Protein AF-A0A534YTE8-F1 (afdb_monomer_lite)

Foldseek 3Di:
DPPVLLVLLLVLLVVLLVQLQVLVVLLVCLVVQWDDDPPDDDTDGDPDDDHNVVSVCSNPLSNVLSVVSNVCSVCVVVDPDDPVRSVVVSVVSSCVSVVD

pLDDT: mean 93.73, std 5.36, range [79.5, 98.62]

Structure (mmCIF, N/CA/C/O backbone):
data_AF-A0A534YTE8-F1
#
_entry.id   AF-A0A534YTE8-F1
#
loop_
_atom_site.group_PDB
_atom_site.id
_atom_site.type_symbol
_atom_site.label_atom_id
_atom_site.label_alt_id
_atom_site.label_comp_id
_atom_site.label_asym_id
_atom_site.label_entity_id
_atom_site.label_seq_id
_atom_site.pdbx_PDB_ins_code
_atom_site.Cartn_x
_atom_site.Cartn_y
_atom_site.Cartn_z
_atom_site.occupancy
_atom_site.B_iso_or_equiv
_atom_site.auth_seq_id
_atom_site.auth_comp_id
_atom_site.auth_asym_id
_atom_site.auth_atom_id
_atom_site.pdbx_PDB_model_num
ATOM 1 N N . MET A 1 1 ? -9.225 -3.523 17.174 1.00 89.00 1 MET A N 1
ATOM 2 C CA . MET A 1 1 ? -9.002 -2.149 16.655 1.00 89.00 1 MET A CA 1
ATOM 3 C C . MET A 1 1 ? -10.337 -1.473 16.371 1.00 89.00 1 MET A C 1
ATOM 5 O O . MET A 1 1 ? -11.255 -2.181 15.982 1.00 89.00 1 MET A O 1
ATOM 9 N N . ALA A 1 2 ? -10.470 -0.153 16.559 1.00 93.00 2 ALA A N 1
ATOM 10 C CA . ALA A 1 2 ? -11.688 0.573 16.172 1.00 93.00 2 ALA A CA 1
ATOM 11 C C . ALA A 1 2 ? -11.990 0.418 14.667 1.00 93.00 2 ALA A C 1
ATOM 13 O O . ALA A 1 2 ? -11.074 0.526 13.849 1.00 93.00 2 ALA A O 1
ATOM 14 N N . GLU A 1 3 ? -13.262 0.225 14.301 1.00 94.62 3 GLU A N 1
ATOM 15 C CA . GLU A 1 3 ? -13.677 -0.084 12.920 1.00 94.62 3 GLU A CA 1
ATOM 16 C C . GLU A 1 3 ? -13.164 0.940 11.904 1.00 94.62 3 GLU A C 1
ATOM 18 O O . GLU A 1 3 ? -12.623 0.588 10.860 1.00 94.62 3 GLU A O 1
ATOM 23 N N . ARG A 1 4 ? -13.232 2.227 12.261 1.00 95.94 4 ARG A N 1
ATOM 24 C CA . ARG A 1 4 ? -12.740 3.323 11.421 1.00 95.94 4 ARG A CA 1
ATOM 25 C C . ARG A 1 4 ? -11.247 3.207 11.102 1.00 95.94 4 ARG A C 1
ATOM 27 O O . ARG A 1 4 ? -10.852 3.481 9.976 1.00 95.94 4 ARG A O 1
ATOM 34 N N . LEU A 1 5 ? -10.414 2.820 12.071 1.00 96.50 5 LEU A N 1
ATOM 35 C CA . LEU A 1 5 ? -8.972 2.648 11.844 1.00 96.50 5 LEU A CA 1
ATOM 36 C C . LEU A 1 5 ? -8.701 1.435 10.952 1.00 96.50 5 LEU A C 1
ATOM 38 O O . LEU A 1 5 ? -7.860 1.511 10.061 1.00 96.50 5 LEU A O 1
ATOM 42 N N . ARG A 1 6 ? -9.458 0.347 11.139 1.00 97.25 6 ARG A N 1
ATOM 43 C CA . ARG A 1 6 ? -9.367 -0.840 10.285 1.00 97.25 6 ARG A CA 1
ATOM 44 C C . ARG A 1 6 ? -9.743 -0.515 8.836 1.00 97.25 6 ARG A C 1
ATOM 46 O O . ARG A 1 6 ? -8.998 -0.864 7.928 1.00 97.25 6 ARG A O 1
ATOM 53 N N . ALA A 1 7 ? -10.837 0.217 8.626 1.00 97.88 7 ALA A N 1
ATOM 54 C CA . ALA A 1 7 ? -11.252 0.676 7.302 1.00 97.88 7 ALA A CA 1
ATOM 55 C C . ALA A 1 7 ? -10.205 1.595 6.646 1.00 97.88 7 ALA A C 1
ATOM 57 O O . ALA A 1 7 ? -9.930 1.456 5.457 1.00 97.88 7 ALA A O 1
ATOM 58 N N . LEU A 1 8 ? -9.574 2.490 7.418 1.00 98.19 8 LEU A N 1
ATOM 59 C CA . LEU A 1 8 ? -8.489 3.341 6.919 1.00 98.19 8 LEU A CA 1
ATOM 60 C C . LEU A 1 8 ? -7.264 2.532 6.480 1.00 98.19 8 LEU A C 1
ATOM 62 O O . LEU A 1 8 ? -6.692 2.848 5.437 1.00 98.19 8 LEU A O 1
ATOM 66 N N . LEU A 1 9 ? -6.875 1.501 7.236 1.00 98.44 9 LEU A N 1
ATOM 67 C CA . LEU A 1 9 ? -5.784 0.603 6.850 1.00 98.44 9 LEU A CA 1
ATOM 68 C C . LEU A 1 9 ? -6.100 -0.133 5.545 1.00 98.44 9 LEU A C 1
ATOM 70 O O . LEU A 1 9 ? -5.259 -0.156 4.654 1.00 98.44 9 LEU A O 1
ATOM 74 N N . VAL A 1 10 ? -7.317 -0.665 5.393 1.00 98.62 10 VAL A N 1
ATOM 75 C CA . VAL A 1 10 ? -7.737 -1.333 4.149 1.00 98.62 10 VAL A CA 1
ATOM 76 C C . VAL A 1 10 ? -7.735 -0.361 2.970 1.00 98.62 10 VAL A C 1
ATOM 78 O O . VAL A 1 10 ? -7.180 -0.682 1.924 1.00 98.62 10 VAL A O 1
ATOM 81 N N . ALA A 1 11 ? -8.314 0.832 3.131 1.00 98.56 11 ALA A N 1
ATOM 82 C CA . ALA A 1 11 ? -8.395 1.821 2.059 1.00 98.56 11 ALA A CA 1
ATOM 83 C C . ALA A 1 11 ? -7.005 2.293 1.606 1.00 98.56 11 ALA A C 1
ATOM 85 O O . ALA A 1 11 ? -6.712 2.285 0.413 1.00 98.56 11 ALA A O 1
ATOM 86 N N . ASN A 1 12 ? -6.124 2.649 2.547 1.00 98.62 12 ASN A N 1
ATOM 87 C CA . ASN A 1 12 ? -4.749 3.032 2.215 1.00 98.62 12 ASN A CA 1
ATOM 88 C C . ASN A 1 12 ? -3.962 1.852 1.642 1.00 98.62 12 ASN A C 1
ATOM 90 O O . ASN A 1 12 ? -3.247 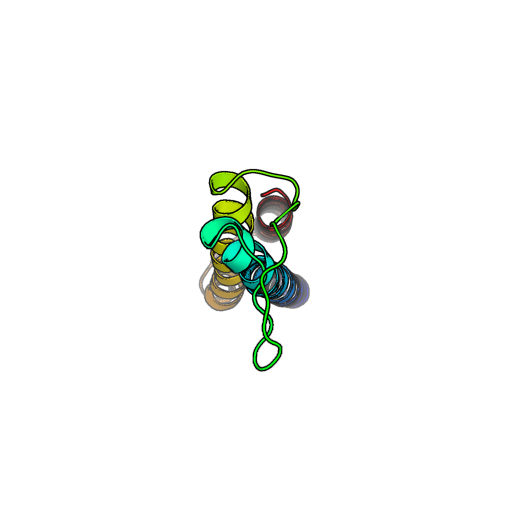2.028 0.664 1.00 98.62 12 ASN A O 1
ATOM 94 N N . GLY A 1 13 ? -4.136 0.651 2.194 1.00 98.50 13 GLY A N 1
ATOM 95 C CA . GLY A 1 13 ? -3.506 -0.562 1.684 1.00 98.50 13 GLY A CA 1
ATOM 96 C C . GLY A 1 13 ? -3.869 -0.842 0.232 1.00 98.50 13 GLY A C 1
ATOM 97 O O . GLY A 1 13 ? -2.984 -1.065 -0.589 1.00 98.50 13 GLY A O 1
ATOM 98 N N . ALA A 1 14 ? -5.154 -0.737 -0.108 1.00 98.62 14 ALA A N 1
ATOM 99 C CA . ALA A 1 14 ? -5.630 -0.880 -1.477 1.00 98.62 14 ALA A CA 1
ATOM 100 C C . ALA A 1 14 ? -5.050 0.200 -2.403 1.00 98.62 14 ALA A C 1
ATOM 102 O O . ALA A 1 14 ? -4.605 -0.120 -3.502 1.00 98.62 14 ALA A O 1
ATOM 103 N N . LEU A 1 15 ? -5.007 1.464 -1.968 1.00 98.50 15 LEU A N 1
ATOM 104 C CA . LEU A 1 15 ? -4.443 2.555 -2.769 1.00 98.50 15 LEU A CA 1
ATOM 105 C C . LEU A 1 15 ? -2.941 2.373 -3.026 1.00 98.50 15 LEU A C 1
ATOM 107 O O . LEU A 1 15 ? -2.517 2.445 -4.177 1.00 98.50 15 LEU A O 1
ATOM 111 N N . VAL A 1 16 ? -2.147 2.089 -1.991 1.00 98.25 16 VAL A N 1
ATOM 112 C CA . VAL A 1 16 ? -0.693 1.874 -2.117 1.00 98.25 16 VAL A CA 1
ATOM 113 C C . VAL A 1 16 ? -0.399 0.648 -2.986 1.00 98.25 16 VAL A C 1
ATOM 115 O O . VAL A 1 16 ? 0.448 0.711 -3.878 1.00 98.25 16 VAL A O 1
ATOM 118 N N . PHE A 1 17 ? -1.164 -0.433 -2.813 1.00 98.38 17 PHE A N 1
ATOM 119 C CA . PHE A 1 17 ? -1.079 -1.617 -3.667 1.00 98.38 17 PHE A CA 1
ATOM 120 C C . PHE A 1 17 ? -1.370 -1.284 -5.138 1.00 98.38 17 PHE A C 1
ATOM 122 O O . PHE A 1 17 ? -0.615 -1.681 -6.026 1.00 98.38 17 PHE A O 1
ATOM 129 N N . MET A 1 18 ? -2.431 -0.515 -5.405 1.00 98.38 18 MET A N 1
ATOM 130 C CA . MET A 1 18 ? -2.781 -0.077 -6.759 1.00 98.38 18 MET A CA 1
ATOM 131 C C . MET A 1 18 ? -1.684 0.790 -7.382 1.00 98.38 18 MET A C 1
ATOM 133 O O . MET A 1 18 ? -1.350 0.590 -8.549 1.00 98.38 18 MET A O 1
ATOM 137 N N . VAL A 1 19 ? -1.084 1.707 -6.619 1.00 97.75 19 VAL A N 1
ATOM 138 C CA . VAL A 1 19 ? 0.066 2.501 -7.081 1.00 97.75 19 VAL A CA 1
ATOM 139 C C . VAL A 1 19 ? 1.250 1.593 -7.431 1.00 97.75 19 VAL A C 1
ATOM 141 O O . VAL A 1 19 ? 1.829 1.750 -8.506 1.00 97.75 19 VAL A O 1
ATOM 144 N N . GLY A 1 20 ? 1.558 0.598 -6.592 1.00 97.50 20 GLY A N 1
ATOM 145 C CA . GLY A 1 20 ? 2.605 -0.391 -6.867 1.00 97.50 20 GLY A CA 1
ATOM 146 C C . GLY A 1 20 ? 2.353 -1.176 -8.159 1.00 97.50 20 GLY A C 1
ATOM 147 O O . GLY A 1 20 ? 3.251 -1.311 -8.991 1.00 97.50 20 GLY A O 1
ATOM 148 N N . LEU A 1 21 ? 1.118 -1.627 -8.398 1.00 97.94 21 LEU A N 1
ATOM 149 C CA . LEU A 1 21 ? 0.743 -2.283 -9.657 1.00 97.94 21 LEU A CA 1
ATOM 150 C C . LEU A 1 21 ? 0.916 -1.361 -10.868 1.00 97.94 21 LEU A C 1
ATOM 152 O O . LEU A 1 21 ? 1.510 -1.767 -11.868 1.00 97.94 21 LEU A O 1
ATOM 156 N N . VAL A 1 22 ? 0.441 -0.116 -10.771 1.00 97.44 22 VAL A N 1
ATOM 157 C CA . VAL A 1 22 ? 0.577 0.879 -11.845 1.00 97.44 22 VAL A CA 1
ATOM 158 C C . VAL A 1 22 ? 2.050 1.171 -12.142 1.00 97.44 22 VAL A C 1
ATOM 160 O O . VAL A 1 22 ? 2.410 1.294 -13.311 1.00 97.44 22 VAL A O 1
ATOM 163 N N . ALA A 1 23 ? 2.924 1.191 -11.132 1.00 96.31 23 ALA A N 1
ATOM 164 C CA . ALA A 1 23 ? 4.366 1.366 -11.314 1.00 96.31 23 ALA A CA 1
ATOM 165 C C . ALA A 1 23 ? 5.039 0.212 -12.090 1.00 96.31 23 ALA A C 1
ATOM 167 O O . ALA A 1 23 ? 6.093 0.412 -12.695 1.00 96.31 23 ALA A O 1
ATOM 168 N N . GLY A 1 24 ? 4.424 -0.975 -12.151 1.00 95.31 24 GLY A N 1
ATOM 169 C CA . GLY A 1 24 ? 4.940 -2.113 -12.924 1.00 95.31 24 GLY A CA 1
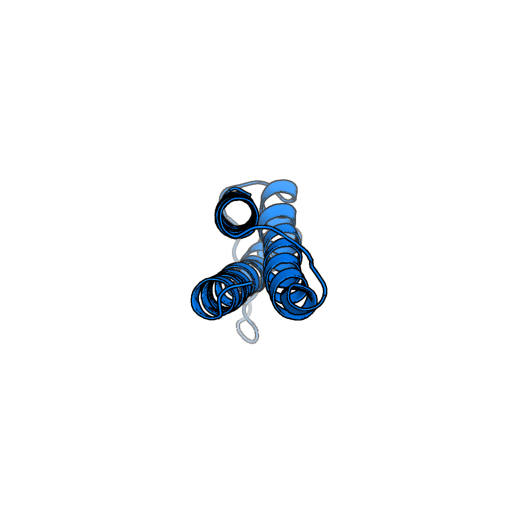ATOM 170 C C . GLY A 1 24 ? 4.960 -1.875 -14.441 1.00 95.31 24 GLY A C 1
ATOM 171 O O . GLY A 1 24 ? 5.838 -2.380 -15.146 1.00 95.31 24 GLY A O 1
ATOM 172 N N . PHE A 1 25 ? 4.039 -1.054 -14.955 1.00 93.19 25 PHE A N 1
ATOM 173 C CA . PHE A 1 25 ? 3.967 -0.719 -16.381 1.00 93.19 25 PHE A CA 1
ATOM 174 C C . PHE A 1 25 ? 5.189 0.081 -16.867 1.00 93.19 25 PHE A C 1
ATOM 176 O O . PHE A 1 25 ? 5.909 -0.419 -17.734 1.00 93.19 25 PHE A O 1
ATOM 183 N N . PRO A 1 26 ? 5.497 1.278 -16.321 1.00 91.94 26 PRO A N 1
ATOM 184 C CA . PRO A 1 26 ? 6.708 2.009 -16.684 1.00 91.94 26 PRO A CA 1
ATOM 185 C C . PRO A 1 26 ? 7.978 1.217 -16.362 1.00 91.94 26 PRO A C 1
ATOM 187 O O . PRO A 1 26 ? 8.918 1.239 -17.157 1.00 91.94 26 PRO A O 1
ATOM 190 N N . PHE A 1 27 ? 7.990 0.444 -15.270 1.00 95.06 27 PHE A N 1
ATOM 191 C CA . PHE A 1 27 ? 9.129 -0.409 -14.931 1.00 95.06 27 PHE A CA 1
ATOM 192 C C . PHE A 1 27 ? 9.460 -1.424 -16.037 1.00 95.06 27 PHE A C 1
ATOM 194 O O . PHE A 1 27 ? 10.633 -1.633 -16.352 1.00 95.06 27 PHE A O 1
ATOM 201 N N . THR A 1 28 ? 8.442 -1.994 -16.688 1.00 92.12 28 THR A N 1
ATOM 202 C CA . THR A 1 28 ? 8.628 -2.916 -17.820 1.00 92.12 28 THR A CA 1
ATOM 203 C C . THR A 1 28 ? 9.412 -2.252 -18.953 1.00 92.12 28 THR A C 1
ATOM 205 O O . THR A 1 28 ? 10.359 -2.837 -19.478 1.00 92.12 28 THR A O 1
ATOM 208 N N . PHE A 1 29 ? 9.085 -1.004 -19.295 1.00 91.06 29 PHE A N 1
ATOM 209 C CA . PHE A 1 29 ? 9.812 -0.268 -20.330 1.00 91.06 29 PHE A CA 1
ATOM 210 C C . PHE A 1 29 ? 11.246 0.053 -19.909 1.00 91.06 29 PHE A C 1
ATOM 212 O O . PHE A 1 29 ? 12.159 -0.091 -20.718 1.00 91.06 29 PHE A O 1
ATOM 219 N N . VAL A 1 30 ? 11.470 0.408 -18.642 1.00 91.69 30 VAL A N 1
ATOM 220 C CA . VAL A 1 30 ? 12.821 0.661 -18.113 1.00 91.69 30 VAL A CA 1
ATOM 221 C C . VAL A 1 30 ? 13.703 -0.586 -18.197 1.00 91.69 30 VAL A C 1
ATOM 223 O O . VAL A 1 30 ? 14.860 -0.475 -18.592 1.00 91.69 30 VAL A O 1
ATOM 226 N N . ILE A 1 31 ? 13.166 -1.776 -17.903 1.00 92.06 31 ILE A N 1
ATOM 227 C CA . ILE A 1 31 ? 13.911 -3.038 -18.059 1.00 92.06 31 ILE A CA 1
ATOM 228 C C . ILE A 1 31 ? 14.187 -3.343 -19.536 1.00 92.06 31 ILE A C 1
ATOM 230 O O . ILE A 1 31 ? 15.285 -3.773 -19.884 1.00 92.06 31 ILE A O 1
ATOM 234 N N . LEU A 1 32 ? 13.200 -3.137 -20.411 1.00 90.38 32 LEU A N 1
ATOM 235 C CA . LEU A 1 32 ? 13.338 -3.417 -21.842 1.00 90.38 32 LEU A CA 1
ATOM 236 C C . LEU A 1 32 ? 14.262 -2.419 -22.560 1.00 90.38 32 LEU A C 1
ATOM 238 O O . LEU A 1 32 ? 14.749 -2.724 -23.649 1.00 90.38 32 LEU A O 1
ATOM 242 N N . GLY A 1 33 ? 14.457 -1.221 -21.999 1.00 88.50 33 GLY A N 1
ATOM 243 C CA . GLY A 1 33 ? 15.212 -0.117 -22.605 1.00 88.50 33 GLY A CA 1
ATOM 244 C C . GLY A 1 33 ? 14.536 0.512 -23.830 1.00 88.50 33 GLY A C 1
ATOM 245 O O . GLY A 1 33 ? 15.072 1.439 -24.437 1.00 88.50 33 GLY A O 1
ATOM 246 N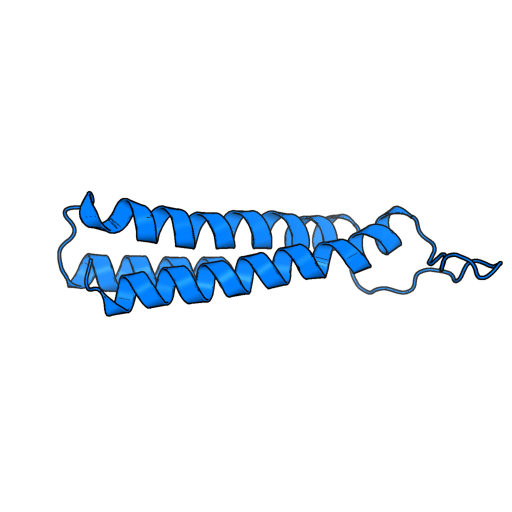 N . LYS A 1 34 ? 13.352 0.022 -24.203 1.00 87.69 34 LYS A N 1
ATOM 247 C CA . LYS A 1 34 ? 12.572 0.476 -25.354 1.00 87.69 34 LYS A CA 1
ATOM 248 C C . LYS A 1 34 ? 11.078 0.378 -25.073 1.00 87.69 34 LYS A C 1
ATOM 250 O O . LYS A 1 34 ? 10.622 -0.544 -24.395 1.00 87.69 34 LYS A O 1
ATOM 255 N N . ILE A 1 35 ? 10.319 1.300 -25.649 1.00 86.62 35 ILE A N 1
ATOM 256 C CA . ILE A 1 35 ? 8.861 1.237 -25.700 1.00 86.62 35 ILE A CA 1
ATOM 257 C C . ILE A 1 35 ? 8.486 0.636 -27.051 1.00 86.62 35 ILE A C 1
ATOM 259 O O . ILE A 1 35 ? 8.794 1.203 -28.100 1.00 86.62 35 ILE A O 1
ATOM 263 N N . VAL A 1 36 ? 7.840 -0.526 -27.012 1.00 85.00 36 VAL A N 1
ATOM 264 C CA . VAL A 1 36 ? 7.296 -1.215 -28.187 1.00 85.00 36 VAL A CA 1
ATOM 265 C C . VAL A 1 36 ? 5.792 -1.319 -27.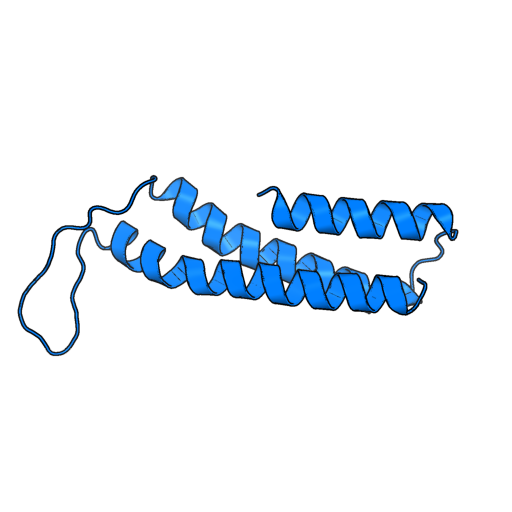986 1.00 85.00 36 VAL A C 1
ATOM 267 O O . VAL A 1 36 ? 5.345 -1.900 -26.997 1.00 85.00 36 VAL A O 1
ATOM 270 N N . LEU A 1 37 ? 5.017 -0.739 -28.900 1.00 83.44 37 LEU A N 1
ATOM 271 C CA . LEU A 1 37 ? 3.560 -0.719 -28.818 1.00 83.44 37 LEU A CA 1
ATOM 272 C C . LEU A 1 37 ? 2.989 -1.717 -29.829 1.00 83.44 37 LEU A C 1
ATOM 274 O O . LEU A 1 37 ? 2.931 -1.415 -31.011 1.00 83.44 37 LEU A O 1
ATOM 278 N N . TRP A 1 38 ? 2.569 -2.907 -29.398 1.00 80.12 38 TRP A N 1
ATOM 279 C CA . TRP A 1 38 ? 1.901 -3.864 -30.295 1.00 80.12 38 TRP A CA 1
ATOM 280 C C . TRP A 1 38 ? 0.574 -3.262 -30.810 1.00 80.12 38 TRP A C 1
ATOM 282 O O . TRP A 1 38 ? -0.182 -2.761 -29.973 1.00 80.12 38 TRP A O 1
ATOM 292 N N . PRO A 1 39 ? 0.226 -3.303 -32.124 1.00 85.44 39 PRO A N 1
ATOM 293 C CA . PRO A 1 39 ? 0.922 -3.942 -33.265 1.00 85.44 39 PRO A CA 1
ATOM 294 C C . PRO A 1 39 ? 1.947 -3.074 -33.967 1.00 85.44 39 PRO A C 1
ATOM 296 O O . PRO A 1 39 ? 2.563 -3.517 -34.935 1.00 85.44 39 PRO A O 1
ATOM 299 N N . LEU A 1 40 ? 2.012 -1.805 -33.591 1.00 86.50 40 LEU A N 1
ATOM 300 C CA . LEU A 1 40 ? 2.676 -0.787 -34.373 1.00 86.50 40 LEU A CA 1
ATOM 301 C C . LEU A 1 40 ? 4.168 -1.129 -34.513 1.00 86.50 40 LEU A C 1
ATOM 303 O O . LEU A 1 40 ? 4.853 -1.343 -33.509 1.00 86.50 40 LEU A O 1
ATOM 307 N N . PRO A 1 41 ? 4.691 -1.193 -35.749 1.00 80.62 41 PRO A N 1
ATOM 308 C CA . PRO A 1 41 ? 6.107 -1.425 -35.964 1.00 80.62 41 PRO A CA 1
ATOM 309 C C . PRO A 1 41 ? 6.915 -0.216 -35.481 1.00 80.62 41 PRO A C 1
ATOM 311 O O . PRO A 1 41 ? 6.528 0.934 -35.686 1.00 80.62 41 PRO A O 1
ATOM 314 N N . GLY A 1 42 ? 8.065 -0.486 -34.864 1.00 83.06 42 GLY A N 1
ATOM 315 C CA . GLY A 1 42 ? 8.975 0.534 -34.347 1.00 83.06 42 GLY A CA 1
ATOM 316 C C . GLY A 1 42 ? 9.313 0.336 -32.872 1.00 83.06 42 GLY A C 1
ATOM 317 O O . GLY A 1 42 ? 8.685 -0.442 -32.154 1.00 83.06 42 GLY A O 1
ATOM 318 N N . ALA A 1 43 ? 10.350 1.033 -32.423 1.00 83.69 43 ALA A N 1
ATOM 319 C CA . ALA A 1 43 ? 10.742 1.090 -31.025 1.00 83.69 43 ALA A CA 1
ATOM 320 C C . ALA A 1 43 ? 11.136 2.527 -30.696 1.00 83.69 43 ALA A C 1
ATOM 322 O O . ALA A 1 43 ? 11.960 3.119 -31.395 1.00 83.69 43 ALA A O 1
ATOM 323 N N . LEU A 1 44 ? 10.548 3.078 -29.639 1.00 83.19 44 LEU A N 1
ATOM 324 C CA . LEU A 1 44 ? 10.967 4.362 -29.090 1.00 83.19 44 LEU A CA 1
ATOM 325 C C . LEU A 1 44 ? 11.991 4.104 -27.984 1.00 83.19 44 LEU A C 1
ATOM 327 O O . LEU A 1 44 ? 11.815 3.191 -27.173 1.00 83.19 44 LEU A O 1
ATOM 331 N N . GLY A 1 45 ? 13.061 4.899 -27.951 1.00 80.62 45 GLY A N 1
ATOM 332 C CA . GLY A 1 45 ? 14.002 4.886 -26.832 1.00 80.62 45 GLY A CA 1
ATOM 333 C C . GLY A 1 45 ? 13.294 5.263 -25.529 1.00 80.62 45 GLY A C 1
ATOM 334 O O . GLY A 1 45 ? 12.412 6.124 -25.519 1.00 80.62 45 GLY A O 1
ATOM 335 N N . VAL A 1 46 ? 13.648 4.600 -24.429 1.00 81.00 46 VAL A N 1
ATOM 336 C CA . VAL A 1 46 ? 13.068 4.902 -23.114 1.00 81.00 46 VAL A CA 1
ATOM 337 C C . VAL A 1 46 ? 13.797 6.082 -22.483 1.00 81.00 46 VAL A C 1
ATOM 339 O O . VAL A 1 46 ? 14.987 6.007 -22.198 1.00 81.00 46 VAL A O 1
ATOM 342 N N . HIS A 1 47 ? 13.049 7.152 -22.214 1.00 81.94 47 HIS A N 1
ATOM 343 C CA . HIS A 1 47 ? 13.504 8.333 -21.477 1.00 81.94 47 HIS A CA 1
ATOM 344 C C . HIS A 1 47 ? 12.655 8.530 -20.213 1.00 81.94 47 HIS A C 1
ATOM 346 O O . HIS A 1 47 ? 12.066 9.586 -19.997 1.00 81.94 47 HIS A O 1
ATOM 352 N N . LEU A 1 48 ? 12.529 7.477 -19.404 1.00 84.88 48 LEU A N 1
ATOM 353 C CA . LEU A 1 48 ? 11.862 7.559 -18.105 1.00 84.88 48 LEU A CA 1
ATOM 354 C C . LEU A 1 48 ? 12.878 7.977 -17.031 1.00 84.88 48 LEU A C 1
ATOM 356 O O . LEU A 1 48 ? 14.009 7.489 -17.057 1.00 84.88 48 LEU A O 1
ATOM 360 N N . PRO A 1 49 ? 12.505 8.869 -16.097 1.00 86.19 49 PRO A N 1
ATOM 361 C CA . PRO A 1 49 ? 13.382 9.244 -14.995 1.00 86.19 49 PRO A CA 1
ATOM 362 C C . PRO A 1 49 ? 13.583 8.067 -14.033 1.00 86.19 49 PRO A C 1
ATOM 364 O O . PRO A 1 49 ? 12.720 7.199 -13.913 1.00 86.19 49 PRO A O 1
ATOM 367 N N . GLY A 1 50 ? 14.699 8.072 -13.304 1.00 86.56 50 GLY A N 1
ATOM 368 C CA . GLY A 1 50 ? 15.029 7.037 -12.321 1.00 86.56 50 GLY A CA 1
ATOM 369 C C . GLY A 1 50 ? 15.775 5.837 -12.908 1.00 86.56 50 GLY A C 1
ATOM 370 O O . GLY A 1 50 ? 15.922 5.692 -14.119 1.00 86.56 50 GLY A O 1
ATOM 371 N N . ASP A 1 51 ? 16.282 4.983 -12.025 1.00 91.19 51 ASP A N 1
ATOM 372 C CA . ASP A 1 51 ? 17.026 3.778 -12.377 1.00 91.19 51 ASP A CA 1
ATOM 373 C C . ASP A 1 51 ? 16.173 2.511 -12.202 1.00 91.19 51 ASP A C 1
ATOM 375 O O . ASP A 1 51 ? 15.092 2.515 -11.609 1.00 91.19 51 ASP A O 1
ATOM 379 N N . VAL A 1 52 ? 16.673 1.383 -12.718 1.00 93.94 52 VAL A N 1
ATOM 380 C CA . VAL A 1 52 ? 16.013 0.069 -12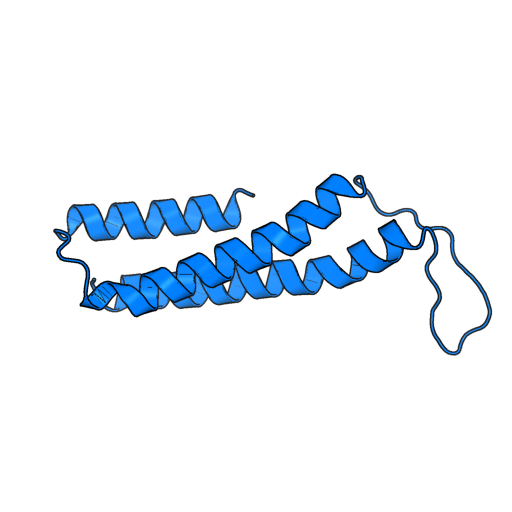.596 1.00 93.94 52 VAL A CA 1
ATOM 381 C C . VAL A 1 52 ? 15.701 -0.258 -11.132 1.00 93.94 52 VAL A C 1
ATOM 383 O O . VAL A 1 52 ? 14.674 -0.872 -10.842 1.00 93.94 52 VAL A O 1
ATOM 386 N N . ARG A 1 53 ? 16.577 0.144 -10.204 1.00 94.62 53 ARG A N 1
ATOM 387 C CA . ARG A 1 53 ? 16.382 -0.076 -8.771 1.00 94.62 53 ARG A CA 1
ATOM 388 C C . ARG A 1 53 ? 15.194 0.726 -8.244 1.00 94.62 53 ARG A C 1
ATOM 390 O O . ARG A 1 53 ? 14.343 0.128 -7.595 1.00 94.62 53 ARG A O 1
ATOM 397 N N . GLY A 1 54 ? 15.108 2.023 -8.528 1.00 94.38 54 GLY A N 1
ATOM 398 C CA . GLY A 1 54 ? 14.011 2.883 -8.086 1.00 94.38 54 GLY A CA 1
ATOM 399 C C . GLY A 1 54 ? 12.655 2.386 -8.577 1.00 94.38 54 GLY A C 1
ATOM 400 O O . GLY A 1 54 ? 11.728 2.240 -7.785 1.00 94.38 54 GLY A O 1
ATOM 401 N N . TRP A 1 55 ? 12.560 2.004 -9.853 1.00 95.69 55 TRP A N 1
ATOM 402 C CA . TRP A 1 55 ? 11.325 1.437 -10.404 1.00 95.69 55 TRP A CA 1
ATOM 403 C C . TRP A 1 55 ? 10.966 0.075 -9.803 1.00 95.69 55 TRP A C 1
ATOM 405 O O . TRP A 1 55 ? 9.793 -0.188 -9.533 1.00 95.69 55 TRP A O 1
ATOM 415 N N . ARG A 1 56 ? 11.966 -0.775 -9.534 1.00 96.00 56 ARG A N 1
ATOM 416 C CA . ARG A 1 56 ? 11.755 -2.046 -8.829 1.00 96.00 56 ARG A CA 1
ATOM 417 C C . ARG A 1 56 ? 11.190 -1.820 -7.430 1.00 96.00 56 ARG A C 1
ATOM 419 O O . ARG A 1 56 ? 10.260 -2.524 -7.051 1.00 96.00 56 ARG A O 1
ATOM 426 N N . MET A 1 57 ? 11.746 -0.861 -6.691 1.00 95.50 57 MET A N 1
ATOM 427 C CA . MET A 1 57 ? 11.284 -0.513 -5.346 1.00 95.50 57 MET A CA 1
ATOM 428 C C . MET A 1 57 ? 9.863 0.050 -5.395 1.00 95.50 57 MET A C 1
ATOM 430 O O . MET A 1 57 ? 8.992 -0.478 -4.717 1.00 95.50 57 MET A O 1
ATOM 434 N N . ALA A 1 58 ? 9.584 1.022 -6.269 1.00 95.00 58 ALA A N 1
ATOM 435 C CA . ALA A 1 58 ? 8.244 1.596 -6.417 1.00 95.00 58 ALA A CA 1
ATOM 436 C C . ALA A 1 58 ? 7.170 0.529 -6.709 1.00 95.00 58 ALA A C 1
ATOM 438 O O . ALA A 1 58 ? 6.070 0.583 -6.161 1.00 95.00 58 ALA A O 1
ATOM 439 N N . HIS A 1 59 ? 7.501 -0.467 -7.536 1.00 96.75 59 HIS A N 1
ATOM 440 C CA . HIS A 1 59 ? 6.608 -1.584 -7.832 1.00 96.75 59 HIS A CA 1
ATOM 441 C C . HIS A 1 59 ? 6.451 -2.549 -6.646 1.00 96.75 59 HIS A C 1
ATOM 443 O O . HIS A 1 59 ? 5.336 -2.768 -6.167 1.00 96.75 59 HIS A O 1
ATOM 449 N N . LEU A 1 60 ? 7.555 -3.135 -6.170 1.00 97.12 60 LEU A N 1
ATOM 450 C CA . LEU A 1 60 ? 7.516 -4.203 -5.167 1.00 97.12 60 LEU A CA 1
ATOM 451 C C . LEU A 1 60 ? 7.130 -3.690 -3.783 1.00 97.12 60 LEU A C 1
ATOM 453 O O . LEU A 1 60 ? 6.261 -4.275 -3.142 1.00 97.12 60 LEU A O 1
ATOM 457 N N . GLU A 1 61 ? 7.735 -2.596 -3.330 1.00 96.25 61 GLU A N 1
ATOM 458 C CA . GLU A 1 61 ? 7.472 -2.044 -2.001 1.00 96.25 61 GLU A CA 1
ATOM 459 C C . GLU A 1 61 ? 6.044 -1.493 -1.909 1.00 96.25 61 GLU A C 1
ATOM 461 O O . GLU A 1 61 ? 5.389 -1.660 -0.884 1.00 96.25 61 GLU A O 1
ATOM 466 N N . GLY A 1 62 ? 5.507 -0.914 -2.993 1.00 96.75 62 GLY A N 1
ATOM 467 C CA . GLY A 1 62 ? 4.097 -0.513 -3.062 1.00 96.75 62 GLY A CA 1
ATOM 468 C C . GLY A 1 62 ? 3.146 -1.707 -2.907 1.00 96.75 62 GLY A C 1
ATOM 469 O O . GLY A 1 62 ? 2.211 -1.677 -2.105 1.00 96.75 62 GLY A O 1
ATOM 470 N N . ILE A 1 63 ? 3.416 -2.809 -3.610 1.00 98.12 63 ILE A N 1
ATOM 471 C CA . ILE A 1 63 ? 2.627 -4.043 -3.487 1.00 98.12 63 ILE A CA 1
ATOM 472 C C . ILE A 1 63 ? 2.712 -4.611 -2.064 1.00 98.12 63 ILE A C 1
ATOM 474 O O . ILE A 1 63 ? 1.683 -4.891 -1.444 1.00 98.12 63 ILE A O 1
ATOM 478 N N . LEU A 1 64 ? 3.926 -4.772 -1.535 1.00 98.12 64 LEU A N 1
ATOM 479 C CA . LEU A 1 64 ? 4.160 -5.408 -0.239 1.00 98.12 64 LEU A CA 1
ATOM 480 C C . LEU A 1 64 ? 3.632 -4.565 0.925 1.00 98.12 64 LEU A C 1
ATOM 482 O O . LEU A 1 64 ? 2.972 -5.109 1.815 1.00 98.12 64 LEU A O 1
ATOM 486 N N . ASN A 1 65 ? 3.834 -3.247 0.911 1.00 97.81 65 ASN A N 1
ATOM 487 C CA . ASN A 1 65 ? 3.314 -2.379 1.967 1.00 97.81 65 ASN A CA 1
ATOM 488 C C . ASN A 1 65 ? 1.792 -2.261 1.899 1.00 97.81 65 ASN A C 1
ATOM 490 O O . ASN A 1 65 ? 1.132 -2.330 2.938 1.00 97.81 65 ASN A O 1
ATOM 494 N N . GLY A 1 66 ? 1.215 -2.183 0.696 1.00 98.25 66 GLY A N 1
ATOM 495 C CA . GLY A 1 66 ? -0.235 -2.224 0.517 1.00 98.25 66 GLY A CA 1
ATOM 496 C C . GLY A 1 66 ? -0.861 -3.504 1.084 1.00 98.25 66 GLY A C 1
ATOM 497 O O . GLY A 1 66 ? -1.807 -3.442 1.877 1.00 98.25 66 GLY A O 1
ATOM 498 N N . LEU A 1 67 ? -0.279 -4.666 0.764 1.00 98.50 67 LEU A N 1
ATOM 499 C CA . LEU A 1 67 ? -0.689 -5.960 1.324 1.00 98.50 67 LEU A CA 1
ATOM 500 C C . LEU A 1 67 ? -0.505 -6.023 2.841 1.00 98.50 67 LEU A C 1
ATOM 502 O O . LEU A 1 67 ? -1.373 -6.551 3.534 1.00 98.50 67 LEU A O 1
ATOM 506 N N . THR A 1 68 ? 0.580 -5.457 3.368 1.00 98.38 68 THR A N 1
ATOM 507 C CA . THR A 1 68 ? 0.844 -5.420 4.812 1.00 98.38 68 THR A CA 1
ATOM 508 C C . THR A 1 68 ? -0.239 -4.640 5.555 1.00 98.38 68 THR A C 1
ATOM 510 O O . THR A 1 68 ? -0.742 -5.121 6.570 1.00 98.38 68 THR A O 1
ATOM 513 N N . LEU A 1 69 ? -0.674 -3.483 5.041 1.00 98.50 69 LEU A N 1
ATOM 514 C CA . LEU A 1 69 ? -1.777 -2.727 5.647 1.00 98.50 69 LEU A CA 1
ATOM 515 C C . LEU A 1 69 ? -3.079 -3.537 5.686 1.00 98.50 69 LEU A C 1
ATOM 517 O O . LEU A 1 69 ? -3.751 -3.575 6.720 1.00 98.50 69 LEU A O 1
ATOM 521 N N . ILE A 1 70 ? -3.413 -4.215 4.585 1.00 98.56 70 ILE A N 1
ATOM 522 C CA . ILE A 1 70 ? -4.607 -5.066 4.488 1.00 98.56 70 ILE A CA 1
ATOM 523 C C . ILE A 1 70 ? -4.497 -6.253 5.456 1.00 98.56 70 ILE A C 1
ATOM 525 O O . ILE A 1 70 ? -5.452 -6.554 6.174 1.00 98.56 70 ILE A O 1
ATOM 529 N N . ALA A 1 71 ? -3.330 -6.894 5.532 1.00 98.31 71 ALA A N 1
ATOM 530 C CA . ALA A 1 71 ? -3.075 -8.018 6.426 1.00 98.31 71 ALA A CA 1
ATOM 531 C C . ALA A 1 71 ? -3.172 -7.610 7.903 1.00 98.31 71 ALA A C 1
ATOM 533 O O . ALA A 1 71 ? -3.822 -8.300 8.687 1.00 98.31 71 ALA A O 1
ATOM 534 N N . VAL A 1 72 ? -2.605 -6.462 8.287 1.00 97.62 72 VAL A N 1
ATOM 535 C CA . VAL A 1 72 ? -2.732 -5.930 9.654 1.00 97.62 72 VAL A CA 1
ATOM 536 C C . VAL A 1 72 ? -4.185 -5.585 9.968 1.00 97.62 72 VAL A C 1
ATOM 538 O O . VAL A 1 72 ? -4.659 -5.888 11.063 1.00 97.62 72 VAL A O 1
ATOM 541 N N . ALA A 1 73 ? -4.923 -4.998 9.023 1.00 97.75 73 ALA A N 1
ATOM 542 C CA . ALA A 1 73 ? -6.344 -4.720 9.201 1.00 97.75 73 ALA A CA 1
ATOM 543 C C . ALA A 1 73 ? -7.158 -6.006 9.423 1.00 97.75 73 ALA A C 1
ATOM 545 O O . ALA A 1 73 ? -7.999 -6.051 10.326 1.00 97.75 73 ALA A O 1
ATOM 546 N N . ALA A 1 74 ? -6.878 -7.059 8.649 1.00 97.81 74 ALA A N 1
ATOM 547 C CA . ALA A 1 74 ? -7.490 -8.375 8.814 1.00 97.81 74 ALA A CA 1
ATOM 548 C C . ALA A 1 74 ? -7.114 -9.014 10.159 1.00 97.81 74 ALA A C 1
ATOM 550 O O . ALA A 1 74 ? -7.973 -9.594 10.819 1.00 97.81 74 ALA A O 1
ATOM 551 N N . ALA A 1 75 ? -5.863 -8.840 10.598 1.00 97.12 75 ALA A N 1
ATOM 552 C CA . ALA A 1 75 ? -5.361 -9.378 11.856 1.00 97.12 75 ALA A CA 1
ATOM 553 C C . ALA A 1 75 ? -5.788 -8.593 13.107 1.00 97.12 75 ALA A C 1
ATOM 555 O O . ALA A 1 75 ? -5.702 -9.094 14.230 1.00 97.12 75 ALA A O 1
ATOM 556 N N . ALA A 1 76 ? -6.280 -7.368 12.930 1.00 94.75 76 ALA A N 1
ATOM 557 C CA . ALA A 1 76 ? -6.600 -6.440 14.005 1.00 94.75 76 ALA A CA 1
ATOM 558 C C . ALA A 1 76 ? -7.576 -6.944 15.094 1.00 94.75 76 ALA A C 1
ATOM 560 O O . ALA A 1 76 ? -7.464 -6.450 16.222 1.00 94.75 76 ALA A O 1
ATOM 561 N N . PRO A 1 77 ? -8.536 -7.859 14.829 1.00 93.25 77 PRO A N 1
ATOM 562 C CA . PRO A 1 77 ? -9.375 -8.452 15.875 1.00 93.25 77 PRO A CA 1
ATOM 563 C C . PRO A 1 77 ? -8.606 -9.346 16.857 1.00 93.25 77 PRO A C 1
ATOM 565 O O . PRO A 1 77 ? -9.026 -9.467 18.004 1.00 93.25 77 PRO A O 1
ATOM 568 N N . TRP A 1 78 ? -7.479 -9.932 16.439 1.00 94.88 78 TRP A N 1
ATOM 569 C CA . TRP A 1 78 ? -6.647 -10.802 17.282 1.00 94.88 78 TRP A CA 1
ATOM 570 C C . TRP A 1 78 ? -5.573 -10.035 18.070 1.00 94.88 78 TRP A C 1
ATOM 572 O O . TRP A 1 78 ? -4.865 -10.621 18.884 1.00 94.88 78 TRP A O 1
ATOM 582 N N . LEU A 1 79 ? -5.449 -8.720 17.858 1.00 90.88 79 LEU A N 1
ATOM 583 C CA . LEU A 1 79 ? -4.463 -7.875 18.529 1.00 90.88 79 LEU A CA 1
ATOM 584 C C . LEU A 1 79 ? -5.043 -7.235 19.799 1.00 90.88 79 LEU A C 1
ATOM 586 O O . LEU A 1 79 ? -5.927 -6.374 19.739 1.00 90.88 79 LEU A O 1
ATOM 590 N N . THR A 1 80 ? -4.480 -7.574 20.958 1.00 91.94 80 THR A N 1
ATOM 591 C CA . THR A 1 80 ? -4.834 -6.978 22.257 1.00 91.94 80 THR A CA 1
ATOM 592 C C . THR A 1 80 ? -4.049 -5.688 22.510 1.00 91.94 80 THR A C 1
ATOM 594 O O . THR A 1 80 ? -3.168 -5.623 23.365 1.00 91.94 80 THR A O 1
ATOM 597 N N . LEU A 1 81 ? -4.345 -4.646 21.732 1.00 92.62 81 LEU A N 1
ATOM 598 C CA . LEU A 1 81 ? -3.729 -3.320 21.868 1.00 92.62 81 LEU A CA 1
ATOM 599 C C . LEU A 1 81 ? -4.690 -2.324 22.522 1.00 92.62 81 LEU A C 1
ATOM 601 O O . LEU A 1 81 ? -5.864 -2.263 22.153 1.00 92.62 81 LEU A O 1
ATOM 605 N N . GLY A 1 82 ? -4.180 -1.482 23.426 1.00 95.50 82 GLY A N 1
ATOM 606 C CA . GLY A 1 82 ? -4.943 -0.361 23.984 1.00 95.50 82 GLY A CA 1
ATOM 607 C C . GLY A 1 82 ? -5.284 0.708 22.926 1.00 95.50 82 GLY A C 1
ATOM 608 O O . GLY A 1 82 ? -4.593 0.799 21.907 1.00 95.50 82 GLY A O 1
ATOM 609 N N . PRO A 1 83 ? -6.296 1.572 23.149 1.00 94.25 83 PRO A N 1
ATOM 610 C CA . PRO A 1 83 ? -6.772 2.527 22.137 1.00 94.25 83 PRO A CA 1
ATOM 611 C C . PRO A 1 83 ? -5.687 3.463 21.582 1.00 94.25 83 PRO A C 1
ATOM 613 O O . PRO A 1 83 ? -5.620 3.692 20.375 1.00 94.25 83 PRO A O 1
ATOM 616 N N . ARG A 1 84 ? -4.787 3.960 22.446 1.00 96.12 84 ARG A N 1
ATOM 617 C CA . ARG A 1 84 ? -3.652 4.806 22.032 1.00 96.12 84 ARG A CA 1
ATOM 618 C C . ARG A 1 84 ? -2.670 4.051 21.134 1.00 96.12 84 ARG A C 1
ATOM 620 O O . ARG A 1 84 ? -2.243 4.589 20.120 1.00 96.12 84 ARG A O 1
ATOM 627 N N . ALA A 1 85 ? -2.341 2.809 21.487 1.00 96.06 85 ALA A N 1
ATOM 628 C CA . ALA A 1 85 ? -1.426 1.980 20.706 1.00 96.06 85 ALA A CA 1
ATOM 629 C C . ALA A 1 85 ? -2.015 1.646 19.328 1.00 96.06 85 ALA A C 1
ATOM 631 O O . ALA A 1 85 ? -1.320 1.762 18.327 1.00 96.06 85 ALA A O 1
ATOM 632 N N . GLN A 1 86 ? -3.311 1.322 19.258 1.00 95.94 86 GLN A N 1
ATOM 633 C CA . GLN A 1 86 ? -4.000 1.091 17.984 1.00 95.94 86 GLN A CA 1
ATOM 634 C C . GLN A 1 86 ? -3.931 2.309 17.055 1.00 95.94 86 GLN A C 1
ATOM 636 O O . GLN A 1 86 ? -3.703 2.149 15.859 1.00 95.94 86 GLN A O 1
ATOM 641 N N . HIS A 1 87 ? -4.121 3.514 17.600 1.00 96.50 87 HIS A N 1
ATOM 642 C CA . HIS A 1 87 ? -4.060 4.753 16.828 1.00 96.50 87 HIS A CA 1
ATOM 643 C C . HIS A 1 87 ? -2.662 4.996 16.249 1.00 96.50 87 HIS A C 1
ATOM 645 O O . HIS A 1 87 ? -2.532 5.231 15.050 1.00 96.50 87 HIS A O 1
ATOM 651 N N . TRP A 1 88 ? -1.624 4.886 17.082 1.00 97.50 88 TRP A N 1
ATOM 652 C CA . TRP A 1 88 ? -0.241 5.071 16.642 1.00 97.50 88 TRP A CA 1
ATOM 653 C C . TRP A 1 88 ? 0.193 4.020 15.630 1.00 97.50 88 TRP A C 1
ATOM 655 O O . TRP A 1 88 ? 0.736 4.381 14.593 1.00 97.50 88 TRP A O 1
ATOM 665 N N . VAL A 1 89 ? -0.098 2.741 15.882 1.00 96.19 89 VAL A N 1
ATOM 666 C CA . VAL A 1 89 ? 0.225 1.662 14.939 1.00 96.19 89 VAL A CA 1
ATOM 667 C C . VAL A 1 89 ? -0.442 1.911 13.590 1.00 96.19 89 VAL A C 1
ATOM 669 O O . VAL A 1 89 ? 0.231 1.836 12.569 1.00 96.19 89 VAL A O 1
ATOM 672 N N . ALA A 1 90 ? -1.732 2.260 13.568 1.00 97.19 90 ALA A N 1
ATOM 673 C CA . ALA A 1 90 ? -2.433 2.493 12.311 1.00 97.19 90 ALA A CA 1
ATOM 674 C C . ALA A 1 90 ? -1.812 3.644 11.501 1.00 97.19 90 ALA A C 1
ATOM 676 O O . ALA A 1 90 ? -1.545 3.482 10.313 1.00 97.19 90 ALA A O 1
ATOM 677 N N . TRP A 1 91 ? -1.540 4.787 12.136 1.00 98.06 91 TRP A N 1
ATOM 678 C CA . TRP A 1 91 ? -0.979 5.945 11.435 1.00 98.06 91 TRP A CA 1
ATOM 679 C C . TRP A 1 91 ? 0.482 5.777 11.037 1.00 98.06 91 TRP A C 1
ATOM 681 O O . TRP A 1 91 ? 0.845 6.208 9.946 1.00 98.06 91 TRP A O 1
ATOM 691 N N . LEU A 1 92 ? 1.305 5.132 11.868 1.00 97.75 92 LEU A N 1
ATOM 692 C CA . LEU A 1 92 ? 2.695 4.837 11.516 1.00 97.75 92 LEU A CA 1
ATOM 693 C C . LEU A 1 92 ? 2.760 3.878 10.330 1.00 97.75 92 LEU A C 1
ATOM 695 O O . LEU A 1 92 ? 3.501 4.138 9.393 1.00 97.75 92 LEU A O 1
ATOM 699 N N . LEU A 1 93 ? 1.930 2.833 10.321 1.00 97.75 93 LEU A N 1
ATOM 700 C CA . LEU A 1 93 ? 1.855 1.913 9.190 1.00 97.75 93 LEU A CA 1
ATOM 701 C C . LEU A 1 93 ? 1.421 2.625 7.903 1.00 97.75 93 LEU A C 1
ATOM 703 O O . LEU A 1 93 ? 2.042 2.425 6.864 1.00 97.75 93 LEU A O 1
ATOM 707 N N . ILE A 1 94 ? 0.397 3.484 7.967 1.00 98.31 94 ILE A N 1
ATOM 708 C CA . ILE A 1 94 ? -0.040 4.277 6.807 1.00 98.31 94 ILE A CA 1
ATOM 709 C C . ILE A 1 94 ? 1.091 5.193 6.322 1.00 98.31 94 ILE A C 1
ATOM 711 O O . ILE A 1 94 ? 1.361 5.238 5.125 1.00 98.31 94 ILE A O 1
ATOM 715 N N . ALA A 1 95 ? 1.769 5.896 7.232 1.00 97.94 95 ALA A N 1
ATOM 716 C CA . ALA A 1 95 ? 2.873 6.784 6.883 1.00 97.94 95 ALA A CA 1
ATOM 717 C C . ALA A 1 95 ? 4.041 6.021 6.240 1.00 97.94 95 ALA A C 1
ATOM 719 O O . ALA A 1 95 ? 4.555 6.456 5.216 1.00 97.94 95 ALA A O 1
ATOM 720 N N . THR A 1 96 ? 4.422 4.865 6.789 1.00 95.88 96 THR A N 1
ATOM 721 C CA . THR A 1 96 ? 5.467 4.006 6.215 1.00 95.88 96 THR A CA 1
ATOM 722 C C . THR A 1 96 ? 5.069 3.467 4.845 1.00 95.88 96 THR A C 1
ATOM 724 O O . THR A 1 96 ? 5.895 3.456 3.941 1.00 95.88 96 THR A O 1
ATOM 727 N N . ALA A 1 97 ? 3.809 3.070 4.653 1.00 96.88 97 ALA A N 1
ATOM 728 C CA . ALA A 1 97 ? 3.349 2.553 3.368 1.00 96.88 97 ALA A CA 1
ATOM 729 C C . ALA A 1 97 ? 3.451 3.592 2.239 1.00 96.88 97 ALA A C 1
ATOM 731 O O . ALA A 1 97 ? 3.806 3.238 1.118 1.00 96.88 97 ALA A O 1
ATOM 732 N N . TRP A 1 98 ? 3.172 4.86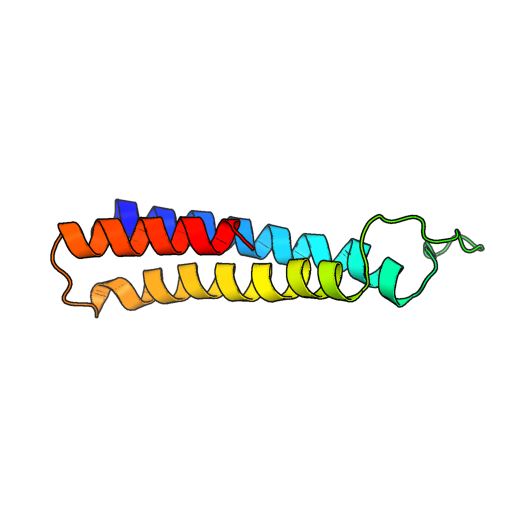1 2.543 1.00 96.06 98 TRP A N 1
ATOM 733 C CA . TRP A 1 98 ? 3.295 5.967 1.589 1.00 96.06 98 TRP A CA 1
ATOM 734 C C . TRP A 1 98 ? 4.701 6.571 1.500 1.00 96.06 98 TRP A C 1
ATOM 736 O O . TRP A 1 98 ? 4.983 7.282 0.543 1.00 96.06 98 TRP A O 1
ATOM 746 N N . GLY A 1 99 ? 5.561 6.327 2.489 1.00 91.56 99 GLY A N 1
ATOM 747 C CA . GLY A 1 99 ? 6.898 6.918 2.586 1.00 91.56 99 GLY A CA 1
ATOM 748 C C . GLY A 1 99 ? 8.015 6.154 1.869 1.00 91.56 99 GLY A C 1
ATOM 749 O O . GLY A 1 99 ? 9.173 6.517 2.064 1.00 91.56 99 GLY A O 1
ATOM 750 N N . ASN A 1 100 ? 7.685 5.101 1.112 1.00 79.50 100 ASN A N 1
ATOM 751 C CA . ASN A 1 100 ? 8.636 4.342 0.288 1.00 79.50 100 ASN A CA 1
ATOM 752 C C . ASN A 1 100 ? 9.282 5.168 -0.826 1.00 79.50 100 ASN A C 1
ATOM 754 O O . ASN A 1 100 ? 8.590 6.039 -1.399 1.00 79.50 100 ASN A O 1
#

Secondary structure (DSSP, 8-state):
--HHHHHHHHHHHHHHHHHHHHHHHHHHHHHHTEE--TTS---EEP--SS-HHHHHHHHHHHHHHHHHHHHHHHHGGG----HHHHHHHHHHHHHHHH--

Sequence (100 aa):
MAERLRALLVANGALVFMVGLVAGFPFTFVILGKIVLWPLPGALGVHLPGDVRGWRMAHLEGILNGLTLIAVAAAAPWLTLGPRAQHWVAWLLIATAWGN

Radius of gyration: 17.89 Å; chains: 1; bounding box: 31×20×60 Å